Protein AF-A0A2N1IGR8-F1 (afdb_monomer)

Solvent-accessible surface area (backbone atoms only — not comparable to full-atom values): 3602 Å² total; per-residue (Å²): 145,52,46,72,61,31,41,92,42,65,47,30,83,44,59,64,90,58,88,92,57,89,52,71,80,43,79,41,54,52,91,80,43,59,47,97,87,68,46,64,64,61,52,81,23,64,37,81,61,56,71,75,75,74,125

Nearest PDB structures (foldseek):
  8om4-assembly1_G  TM=5.045E-01  e=4.629E+00  Saccharomyces cerevisiae

Mean predicted aligned error: 4.86 Å

Secondary structure (DSSP, 8-state):
--TTT-TT--EEEE----SSSPPPPEEEEGGG-B-TTSPBPPHHHH-TTGGGG--

Radius of gyration: 13.62 Å; Cα contacts (8 Å, |Δi|>4): 70; chains: 1; bounding box: 28×18×44 Å

Foldseek 3Di:
DCQQQAQPHQWDWDWDPDDDDTGDIDIDGLQPDDDPVRHRDDCNRHPPCPVVPDD

pLDDT: mean 89.06, std 9.27, range [56.06, 96.56]

Structure (mmCIF, N/CA/C/O backbone):
data_AF-A0A2N1IGR8-F1
#
_entry.id   AF-A0A2N1IGR8-F1
#
loop_
_atom_site.group_PDB
_atom_site.id
_atom_site.type_symbol
_atom_site.label_atom_id
_atom_site.label_alt_id
_atom_site.label_comp_id
_atom_site.label_asym_id
_atom_site.label_entity_id
_atom_site.label_seq_id
_atom_site.pdbx_PDB_ins_code
_atom_site.Cartn_x
_atom_site.Cartn_y
_atom_site.Cartn_z
_atom_site.occupancy
_atom_site.B_iso_or_equiv
_atom_site.auth_seq_id
_atom_site.auth_comp_id
_atom_site.auth_asym_id
_atom_site.auth_atom_id
_atom_site.pdbx_PDB_model_num
ATOM 1 N N . MET A 1 1 ? 6.604 9.719 5.412 1.00 58.00 1 MET A N 1
ATOM 2 C CA . MET A 1 1 ? 5.310 9.836 4.694 1.00 58.00 1 MET A CA 1
ATOM 3 C C . MET A 1 1 ? 5.514 9.657 3.188 1.00 58.00 1 MET A C 1
ATOM 5 O O . MET A 1 1 ? 5.147 10.522 2.403 1.00 58.00 1 MET A O 1
ATOM 9 N N . SER A 1 2 ? 6.113 8.541 2.768 1.00 77.44 2 SER A N 1
ATOM 10 C CA . SER A 1 2 ? 6.265 8.210 1.339 1.00 77.44 2 SER A CA 1
ATOM 11 C C . SER A 1 2 ? 6.230 6.705 1.065 1.00 77.44 2 SER A C 1
ATOM 13 O O . SER A 1 2 ? 6.455 6.294 -0.068 1.00 77.44 2 SER A O 1
ATOM 15 N N . ASP A 1 3 ? 5.954 5.883 2.077 1.00 86.25 3 ASP A N 1
ATOM 16 C CA . ASP A 1 3 ? 6.197 4.439 2.024 1.00 86.25 3 ASP A CA 1
ATOM 17 C C . ASP A 1 3 ? 5.261 3.755 1.026 1.00 86.25 3 ASP A C 1
ATOM 19 O O . ASP A 1 3 ? 5.717 2.940 0.236 1.00 86.25 3 ASP A O 1
ATOM 23 N N . LEU A 1 4 ? 4.004 4.208 0.919 1.00 90.56 4 LEU A N 1
ATOM 24 C CA . LEU A 1 4 ? 3.036 3.705 -0.064 1.00 90.56 4 LEU A CA 1
ATOM 25 C C . LEU A 1 4 ? 3.508 3.862 -1.520 1.00 90.56 4 LEU A C 1
ATOM 27 O O . LEU A 1 4 ? 3.388 2.933 -2.314 1.00 90.56 4 LEU A O 1
ATOM 31 N N . THR A 1 5 ? 4.056 5.024 -1.880 1.00 90.56 5 THR A N 1
ATOM 32 C CA . THR A 1 5 ? 4.412 5.352 -3.274 1.00 90.56 5 THR A CA 1
ATOM 33 C C . THR A 1 5 ? 5.887 5.130 -3.594 1.00 90.56 5 THR A C 1
ATOM 35 O O . THR A 1 5 ? 6.304 5.320 -4.735 1.00 90.56 5 THR A O 1
ATOM 38 N N . ASN A 1 6 ? 6.706 4.790 -2.598 1.00 89.06 6 ASN A N 1
ATOM 39 C CA . ASN A 1 6 ? 8.121 4.536 -2.805 1.00 89.06 6 ASN A CA 1
ATOM 40 C C . ASN A 1 6 ? 8.336 3.117 -3.341 1.00 89.06 6 ASN A C 1
ATOM 42 O O . ASN A 1 6 ? 8.076 2.136 -2.653 1.00 89.06 6 ASN A O 1
ATOM 46 N N . LEU A 1 7 ? 8.867 3.044 -4.556 1.00 85.44 7 LEU A N 1
ATOM 47 C CA . LEU A 1 7 ? 9.119 1.820 -5.318 1.00 85.44 7 LEU A CA 1
ATOM 48 C C . LEU A 1 7 ? 10.103 0.852 -4.642 1.00 85.44 7 LEU A C 1
ATOM 50 O O . LEU A 1 7 ? 10.171 -0.304 -5.033 1.00 85.44 7 LEU A O 1
ATOM 54 N N . TYR A 1 8 ? 10.906 1.337 -3.693 1.00 84.88 8 TYR A N 1
ATOM 55 C CA . TYR A 1 8 ? 11.939 0.550 -3.012 1.00 84.88 8 TYR A CA 1
ATOM 56 C C . TYR A 1 8 ? 11.498 0.009 -1.647 1.00 84.88 8 TYR A C 1
ATOM 58 O O . TYR A 1 8 ? 12.308 -0.595 -0.949 1.00 84.88 8 TYR A O 1
ATOM 66 N N . TYR A 1 9 ? 10.244 0.244 -1.253 1.00 89.50 9 TYR A N 1
ATOM 67 C CA . TYR A 1 9 ? 9.652 -0.353 -0.060 1.00 89.50 9 TYR A CA 1
ATOM 68 C C . TYR A 1 9 ? 8.474 -1.225 -0.466 1.00 89.50 9 TYR A C 1
ATOM 70 O O . TYR A 1 9 ? 7.545 -0.741 -1.108 1.00 89.50 9 TYR A O 1
ATOM 78 N N . ASP A 1 10 ? 8.494 -2.483 -0.046 1.00 92.62 10 ASP A N 1
ATOM 79 C CA . ASP A 1 10 ? 7.422 -3.438 -0.343 1.00 92.62 10 ASP A CA 1
ATOM 80 C C . ASP A 1 10 ? 6.285 -3.381 0.680 1.00 92.62 10 ASP A C 1
ATOM 82 O O . ASP A 1 10 ? 5.182 -3.848 0.405 1.00 92.62 10 ASP A O 1
ATOM 86 N N . ASN A 1 11 ? 6.535 -2.756 1.832 1.00 94.81 11 ASN A N 1
ATOM 87 C CA . ASN A 1 11 ? 5.577 -2.642 2.920 1.00 94.81 11 ASN A CA 1
ATOM 88 C C . ASN A 1 11 ? 5.083 -1.205 3.091 1.00 94.81 11 ASN A C 1
ATOM 90 O O . ASN A 1 11 ? 5.780 -0.232 2.783 1.00 94.81 11 ASN A O 1
ATOM 94 N N . VAL A 1 12 ? 3.873 -1.075 3.624 1.00 94.69 12 VAL A N 1
ATOM 95 C CA . VAL A 1 12 ? 3.300 0.192 4.076 1.00 94.69 12 VAL A CA 1
ATOM 96 C C . VAL A 1 12 ? 2.725 0.021 5.477 1.00 94.69 12 VAL A C 1
ATOM 98 O O . VAL A 1 12 ? 2.058 -0.969 5.762 1.00 94.69 12 VAL A O 1
ATOM 101 N N . SER A 1 13 ? 2.973 0.992 6.353 1.00 94.81 13 SER A N 1
ATOM 102 C CA . SER A 1 13 ? 2.324 1.036 7.662 1.00 94.81 13 SER A CA 1
ATOM 103 C C . SER A 1 13 ? 0.879 1.509 7.508 1.00 94.81 13 SER A C 1
ATOM 105 O O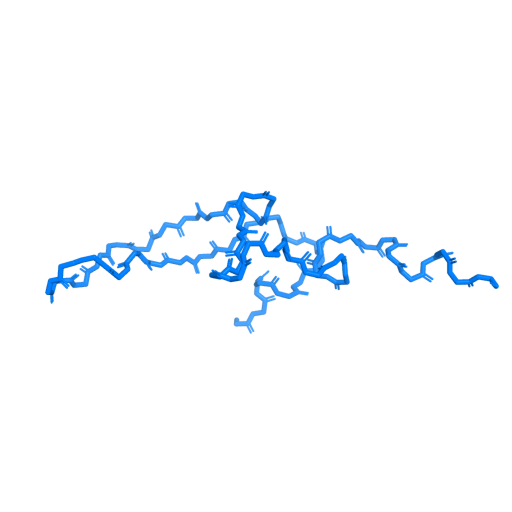 . SER A 1 13 ? 0.630 2.589 6.962 1.00 94.81 13 SER A O 1
ATOM 107 N N . GLY A 1 14 ? -0.068 0.718 8.000 1.00 93.38 14 GLY A N 1
ATOM 108 C CA . GLY A 1 14 ? -1.498 1.009 7.965 1.00 93.38 14 GLY A CA 1
ATOM 109 C C . GLY A 1 14 ? -2.179 0.653 9.282 1.00 93.38 14 GLY A C 1
ATOM 110 O O . GLY A 1 14 ? -1.567 0.074 10.171 1.00 93.38 14 GLY A O 1
ATOM 111 N N . GLN A 1 15 ? -3.450 1.014 9.407 1.00 94.62 15 GLN A N 1
ATOM 112 C CA . GLN A 1 15 ? -4.312 0.611 10.518 1.00 94.62 15 GLN A CA 1
ATOM 113 C C . GLN A 1 15 ? -5.652 0.192 9.933 1.00 94.62 15 GLN A C 1
ATOM 115 O O . GLN A 1 15 ? -6.152 0.833 9.001 1.00 94.62 15 GLN A O 1
ATOM 120 N N . TYR A 1 16 ? -6.249 -0.855 10.488 1.00 92.75 16 TYR A N 1
ATOM 121 C CA . TYR A 1 16 ? -7.605 -1.227 10.121 1.00 92.75 16 TYR A CA 1
ATOM 122 C C . TYR A 1 16 ? -8.608 -0.199 10.648 1.00 92.75 16 TYR A C 1
ATOM 124 O O . TYR A 1 16 ? -8.558 0.211 11.805 1.00 92.75 16 TYR A O 1
ATOM 132 N N . GLN A 1 17 ? -9.560 0.183 9.796 1.00 90.25 17 GLN A N 1
ATOM 133 C CA . GLN A 1 17 ? -10.751 0.923 10.209 1.00 90.25 17 GLN A CA 1
ATOM 134 C C . GLN A 1 17 ? -11.907 -0.057 10.389 1.00 90.25 17 GLN A C 1
ATOM 136 O O . GLN A 1 17 ? -12.749 -0.222 9.507 1.00 90.25 17 GLN A O 1
ATOM 141 N N . ALA A 1 18 ? -11.903 -0.749 11.526 1.00 90.19 18 ALA A N 1
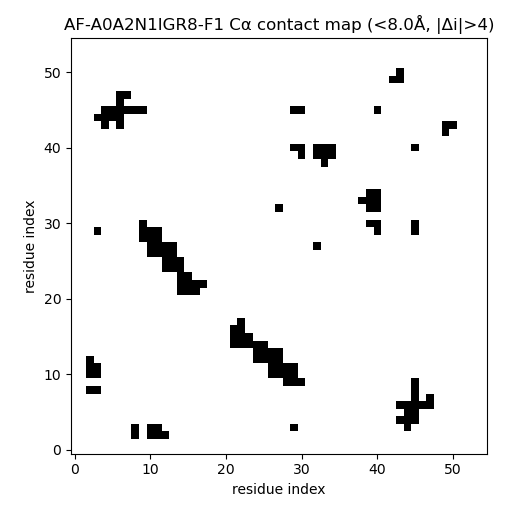ATOM 142 C CA . ALA A 1 18 ? -12.926 -1.714 11.894 1.00 90.19 18 ALA A CA 1
ATOM 143 C C . ALA A 1 18 ? -13.475 -1.384 13.286 1.00 90.19 18 ALA A C 1
ATOM 145 O O . ALA A 1 18 ? -12.715 -1.209 14.233 1.00 90.19 18 ALA A O 1
ATOM 146 N N . GLY A 1 19 ? -14.803 -1.323 13.409 1.00 90.50 19 GLY A N 1
ATOM 147 C CA . GLY A 1 19 ? -15.462 -0.953 14.662 1.00 90.50 19 GLY A CA 1
ATOM 148 C C . GLY A 1 19 ? -15.325 0.537 14.998 1.00 90.50 19 GLY A C 1
ATOM 149 O O . GLY A 1 19 ? -15.193 1.373 14.107 1.00 90.50 19 GLY A O 1
ATOM 150 N N . GLU A 1 20 ? -15.413 0.860 16.289 1.00 91.06 20 GLU A N 1
ATOM 151 C CA . GLU A 1 20 ? -15.376 2.241 16.803 1.00 91.0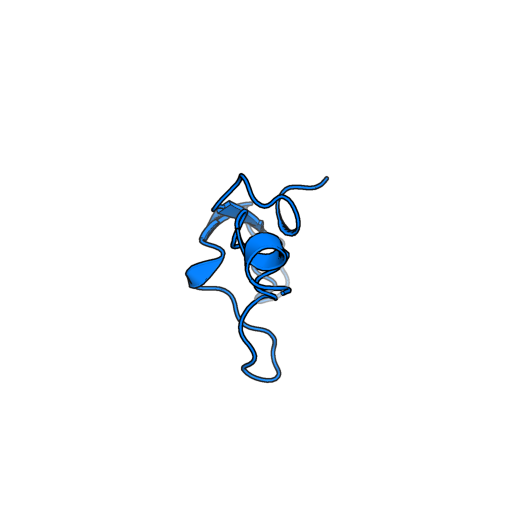6 20 GLU A CA 1
ATOM 152 C C . GLU A 1 20 ? -14.004 2.634 17.385 1.00 91.06 20 GLU A C 1
ATOM 154 O O . GLU A 1 20 ? -13.747 3.815 17.617 1.00 91.06 20 GLU A O 1
ATOM 159 N N . GLU A 1 21 ? -13.111 1.664 17.604 1.00 92.62 21 GLU A N 1
ATOM 160 C CA . GLU A 1 21 ? -11.804 1.868 18.236 1.00 92.62 21 GLU A CA 1
ATOM 161 C C . GLU A 1 21 ? -10.664 1.943 17.215 1.00 92.62 21 GLU A C 1
ATOM 163 O O . GLU A 1 21 ? -10.640 1.216 16.218 1.00 92.62 21 GLU A O 1
ATOM 168 N N . LEU A 1 22 ? -9.675 2.794 17.505 1.00 90.88 22 LEU A N 1
ATOM 169 C CA . LEU A 1 22 ? -8.443 2.869 16.728 1.00 90.88 22 LEU A CA 1
ATOM 170 C C . LEU A 1 22 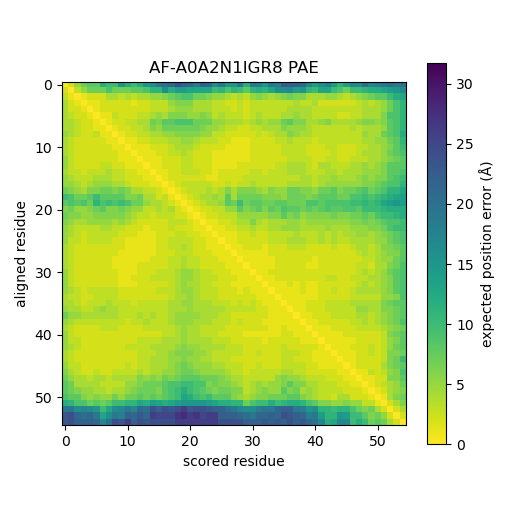? -7.615 1.599 16.945 1.00 90.88 22 LEU A C 1
ATOM 172 O O . LEU A 1 22 ? -7.300 1.259 18.083 1.00 90.88 22 LEU A O 1
ATOM 176 N N . GLN A 1 23 ? -7.263 0.930 15.851 1.00 93.50 23 GLN A N 1
ATOM 177 C CA . GLN A 1 23 ? -6.435 -0.272 15.883 1.00 93.50 23 GLN A CA 1
ATOM 178 C C . GLN A 1 23 ? -4.945 0.078 15.856 1.00 93.50 23 GLN A C 1
ATOM 180 O O . GLN A 1 23 ? -4.552 1.168 15.435 1.00 93.50 23 GLN A O 1
ATOM 185 N N . ASP A 1 24 ? -4.109 -0.865 16.283 1.00 95.06 24 ASP A N 1
ATOM 186 C CA . ASP A 1 24 ? -2.660 -0.708 16.222 1.00 95.06 24 ASP A CA 1
ATOM 187 C C . ASP A 1 24 ? -2.153 -0.624 14.774 1.00 95.06 24 ASP A C 1
ATOM 189 O O . ASP A 1 24 ? -2.773 -1.109 13.824 1.00 95.06 24 ASP A O 1
ATOM 193 N N . VAL A 1 25 ? -1.003 0.034 14.605 1.00 95.31 25 VAL A N 1
ATOM 194 C CA . VAL A 1 25 ? -0.320 0.106 13.310 1.00 95.31 25 VAL A CA 1
ATOM 195 C C . VAL A 1 25 ? 0.277 -1.255 12.973 1.00 95.31 25 VAL A C 1
ATOM 197 O O . VAL A 1 25 ? 1.045 -1.809 13.757 1.00 95.31 25 VAL A O 1
ATOM 200 N N . GLU A 1 26 ? 0.008 -1.727 11.761 1.00 95.50 26 GLU A N 1
ATOM 201 C CA . GLU A 1 26 ? 0.567 -2.951 11.193 1.00 95.50 26 GLU A CA 1
ATOM 202 C C . GLU A 1 26 ? 1.290 -2.660 9.870 1.00 95.50 26 GLU A C 1
ATOM 204 O O . GLU A 1 26 ? 1.038 -1.645 9.210 1.00 95.50 26 GLU A O 1
ATOM 209 N N . GLU A 1 27 ? 2.213 -3.542 9.479 1.00 95.75 27 GLU A N 1
ATOM 210 C CA . GLU A 1 27 ? 2.819 -3.510 8.146 1.00 95.75 27 GLU A CA 1
ATOM 211 C C . GLU A 1 27 ? 2.030 -4.386 7.176 1.00 95.75 27 GLU A C 1
ATOM 213 O O . GLU A 1 27 ? 1.769 -5.556 7.444 1.00 95.75 27 GLU A O 1
ATOM 218 N N . PHE A 1 28 ? 1.719 -3.823 6.012 1.00 95.19 28 PHE A N 1
ATOM 219 C CA . PHE A 1 28 ? 1.011 -4.504 4.936 1.00 95.19 28 PHE A CA 1
ATOM 220 C C . PHE A 1 28 ? 1.899 -4.619 3.710 1.00 95.19 28 PHE A C 1
ATOM 222 O O . PHE A 1 28 ? 2.509 -3.628 3.298 1.00 95.19 28 PHE A O 1
ATOM 229 N N . ASN A 1 29 ? 1.922 -5.798 3.087 1.00 95.31 29 ASN A N 1
ATOM 230 C CA . ASN A 1 29 ? 2.613 -5.983 1.821 1.00 95.31 29 ASN A CA 1
ATOM 231 C C . ASN A 1 29 ? 1.813 -5.324 0.691 1.00 95.31 29 ASN A C 1
ATOM 233 O O . ASN A 1 29 ? 0.633 -5.607 0.492 1.00 95.31 29 ASN A O 1
ATOM 237 N N . LYS A 1 30 ? 2.465 -4.474 -0.101 1.00 94.19 30 LYS A N 1
ATOM 238 C CA . LYS A 1 30 ? 1.842 -3.774 -1.231 1.00 94.19 30 LYS A CA 1
ATOM 239 C C . LYS A 1 30 ? 1.230 -4.705 -2.277 1.00 94.19 30 LYS A C 1
ATOM 241 O O . LYS A 1 30 ? 0.265 -4.312 -2.922 1.00 94.19 30 LYS A O 1
ATOM 246 N N . SER A 1 31 ? 1.774 -5.908 -2.452 1.00 93.31 31 SER A N 1
ATOM 247 C CA . SER A 1 31 ? 1.232 -6.911 -3.380 1.00 93.31 31 SER A CA 1
ATOM 248 C C . SER A 1 31 ? -0.107 -7.504 -2.932 1.00 93.31 31 SER A C 1
ATOM 250 O O . SER A 1 31 ? -0.816 -8.077 -3.751 1.00 93.31 31 SER A O 1
ATOM 252 N N . GLU A 1 32 ? -0.476 -7.331 -1.662 1.00 94.31 32 GLU A N 1
ATOM 253 C CA . GLU A 1 32 ? -1.735 -7.820 -1.091 1.00 94.31 32 GLU A CA 1
ATOM 254 C C . GLU A 1 32 ? -2.806 -6.716 -1.014 1.00 94.31 32 GLU A C 1
ATOM 256 O O . GLU A 1 32 ? -3.941 -6.969 -0.61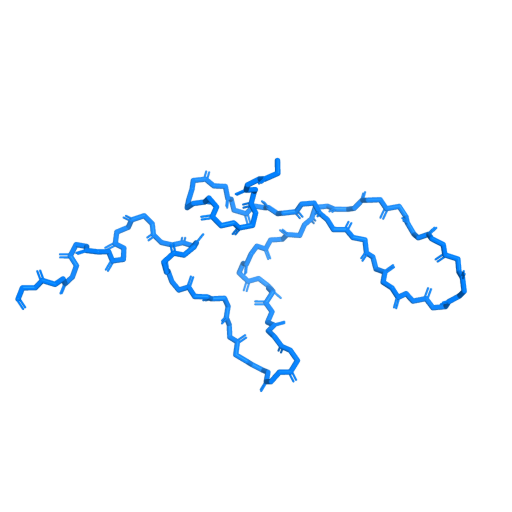3 1.00 94.31 32 GLU A O 1
ATOM 261 N N . LEU A 1 33 ? -2.464 -5.483 -1.408 1.00 94.38 33 LEU A N 1
ATOM 262 C CA . LEU A 1 33 ? -3.357 -4.331 -1.347 1.00 94.38 33 LEU A CA 1
ATOM 263 C C . LEU A 1 33 ? -4.076 -4.099 -2.678 1.00 94.38 33 LEU A C 1
ATOM 265 O O . LEU A 1 33 ? -3.464 -4.003 -3.743 1.00 94.38 33 LEU A O 1
ATOM 269 N N . VAL A 1 34 ? -5.390 -3.908 -2.586 1.00 95.81 34 VAL A N 1
ATOM 270 C CA . VAL A 1 34 ? -6.263 -3.526 -3.701 1.00 95.81 34 VAL A CA 1
ATOM 271 C C . VAL A 1 34 ? -7.139 -2.342 -3.303 1.00 95.81 34 VAL A C 1
ATOM 273 O O . VAL A 1 34 ? -7.487 -2.165 -2.133 1.00 95.81 34 VAL A O 1
ATOM 276 N N . PHE A 1 35 ? -7.519 -1.521 -4.276 1.00 94.12 35 PHE A N 1
ATOM 277 C CA . PHE A 1 35 ? -8.560 -0.520 -4.082 1.00 94.12 35 PHE A CA 1
ATOM 278 C C . PHE A 1 35 ? -9.917 -1.195 -3.877 1.00 94.12 35 PHE A C 1
ATOM 280 O O . PHE A 1 35 ? -10.139 -2.330 -4.290 1.00 94.12 35 PHE A O 1
ATOM 287 N N . LEU A 1 36 ? -10.878 -0.462 -3.311 1.00 92.81 36 LEU A N 1
ATOM 288 C CA . LEU A 1 36 ? -12.256 -0.947 -3.163 1.00 92.81 36 LEU A CA 1
ATOM 289 C C . LEU A 1 36 ? -12.950 -1.230 -4.511 1.00 92.81 36 LEU A C 1
ATOM 291 O O . LEU A 1 36 ? -13.974 -1.904 -4.536 1.00 92.81 36 LEU A O 1
ATOM 295 N N . SER A 1 37 ? -12.395 -0.742 -5.629 1.00 96.56 37 SER A N 1
ATOM 296 C CA . SER A 1 37 ? -12.800 -1.130 -6.987 1.00 96.56 37 SER A CA 1
ATOM 297 C C . SER A 1 37 ? -12.343 -2.542 -7.385 1.00 96.56 37 SER A C 1
ATOM 299 O O . SER A 1 37 ? -12.829 -3.074 -8.380 1.00 96.56 37 SER A O 1
ATOM 301 N N . GLY A 1 38 ? -11.420 -3.148 -6.633 1.00 95.12 38 GLY A N 1
ATOM 302 C CA . GLY A 1 38 ? -10.744 -4.405 -6.957 1.00 95.12 38 GLY A CA 1
ATOM 303 C C . GLY A 1 38 ? -9.464 -4.236 -7.781 1.00 95.12 38 GLY A C 1
ATOM 304 O O . GLY A 1 38 ? -8.826 -5.231 -8.111 1.00 95.12 38 GLY A O 1
ATOM 305 N N . GLU A 1 39 ? -9.076 -3.007 -8.127 1.00 96.50 39 GLU A N 1
ATOM 306 C CA . GLU A 1 39 ? -7.828 -2.739 -8.848 1.00 96.50 39 GLU A CA 1
ATOM 307 C C . GLU A 1 39 ? -6.614 -2.854 -7.918 1.00 96.50 39 GLU A C 1
ATOM 309 O O . GLU A 1 39 ? -6.616 -2.322 -6.808 1.00 96.50 39 GLU A O 1
ATOM 314 N N . GLU A 1 40 ? -5.558 -3.514 -8.387 1.00 95.31 40 GLU A N 1
ATOM 315 C CA . GLU A 1 40 ? -4.261 -3.560 -7.705 1.00 9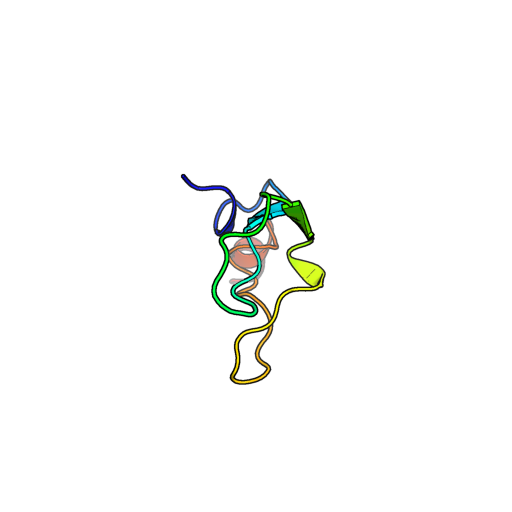5.31 40 GLU A CA 1
ATOM 316 C C . GLU A 1 40 ? -3.598 -2.174 -7.646 1.00 95.31 40 GLU A C 1
ATOM 318 O O . GLU A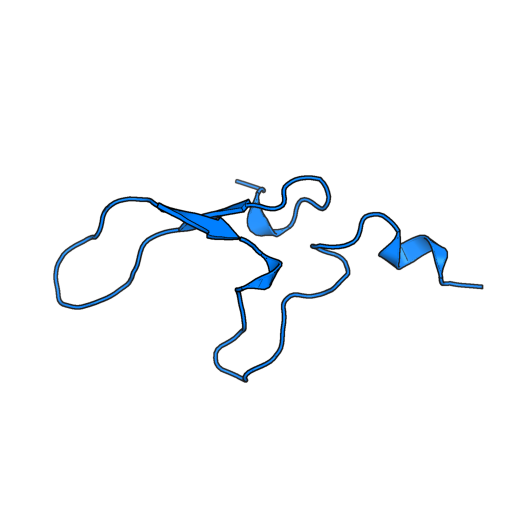 1 40 ? -3.961 -1.237 -8.371 1.00 95.31 40 GLU A O 1
ATOM 323 N N . LEU A 1 41 ? -2.568 -2.041 -6.806 1.00 94.25 41 LEU A N 1
ATOM 324 C CA . LEU A 1 41 ? -1.771 -0.820 -6.764 1.00 94.25 41 LEU A CA 1
ATOM 325 C C . LEU A 1 41 ? -1.108 -0.514 -8.124 1.00 94.25 41 LEU A C 1
ATOM 327 O O . LEU A 1 41 ? -0.683 -1.421 -8.847 1.00 94.25 41 LEU A O 1
ATOM 331 N N . PRO A 1 42 ? -0.935 0.776 -8.476 1.00 93.19 42 PRO A N 1
ATOM 332 C CA . PRO A 1 42 ? -0.245 1.156 -9.698 1.00 93.19 42 PRO A CA 1
ATOM 333 C C . PRO A 1 42 ? 1.180 0.596 -9.735 1.00 93.19 42 PRO A C 1
ATOM 335 O O . PRO A 1 42 ? 1.964 0.811 -8.812 1.00 93.19 42 PRO A O 1
ATOM 338 N N . ARG A 1 43 ? 1.576 -0.016 -10.859 1.00 90.12 43 ARG A N 1
ATOM 339 C CA . ARG A 1 43 ? 2.950 -0.528 -11.049 1.00 90.12 43 ARG A CA 1
ATOM 340 C C . ARG A 1 43 ? 4.027 0.539 -10.853 1.00 90.12 43 ARG A C 1
ATOM 342 O O . ARG A 1 43 ? 5.135 0.237 -10.440 1.00 90.12 43 ARG A O 1
ATOM 349 N N . CYS A 1 44 ? 3.708 1.810 -11.097 1.00 89.06 44 CYS A N 1
ATOM 350 C CA . CYS A 1 44 ? 4.623 2.917 -10.830 1.00 89.06 44 CYS A CA 1
ATOM 351 C C . CYS A 1 44 ? 4.894 3.181 -9.338 1.00 89.06 44 CYS A C 1
ATOM 353 O O . CYS A 1 44 ? 5.642 4.113 -9.047 1.00 89.06 44 CYS A O 1
ATOM 355 N N . TRP A 1 45 ? 4.285 2.425 -8.420 1.00 90.94 45 TRP A N 1
ATOM 356 C CA . TRP A 1 45 ? 4.515 2.473 -6.971 1.00 90.94 45 TRP A CA 1
ATOM 357 C C . TRP A 1 45 ? 5.124 1.178 -6.414 1.00 90.94 45 TRP A C 1
ATOM 359 O O . TRP A 1 45 ? 5.585 1.179 -5.274 1.00 90.94 45 TRP A O 1
ATOM 369 N N . THR A 1 46 ? 5.125 0.098 -7.201 1.00 90.25 46 THR A N 1
ATOM 370 C CA . THR A 1 46 ? 5.550 -1.250 -6.785 1.00 90.25 46 THR A CA 1
ATOM 371 C C . THR A 1 46 ? 6.676 -1.835 -7.641 1.00 90.25 46 THR A C 1
ATOM 373 O O . THR A 1 46 ? 7.347 -2.757 -7.202 1.00 90.25 46 THR A O 1
ATOM 376 N N . ASP A 1 47 ? 6.921 -1.304 -8.844 1.00 88.00 47 ASP A N 1
ATOM 377 C CA . ASP A 1 47 ? 7.939 -1.803 -9.774 1.00 88.00 47 ASP A CA 1
ATOM 378 C C . ASP A 1 47 ? 8.938 -0.690 -10.161 1.00 88.00 47 ASP A C 1
ATOM 380 O O . ASP A 1 47 ? 8.612 0.188 -10.976 1.00 88.00 47 ASP A O 1
ATOM 384 N N . PRO A 1 48 ? 10.183 -0.724 -9.639 1.00 84.94 48 PRO A N 1
ATOM 385 C CA . PRO A 1 48 ? 11.255 0.206 -10.012 1.00 84.94 48 PRO A CA 1
ATOM 386 C C . PRO A 1 48 ? 11.541 0.268 -11.522 1.00 84.94 48 PRO A C 1
ATOM 388 O O . PRO A 1 48 ? 11.982 1.303 -12.033 1.00 84.94 48 PRO A O 1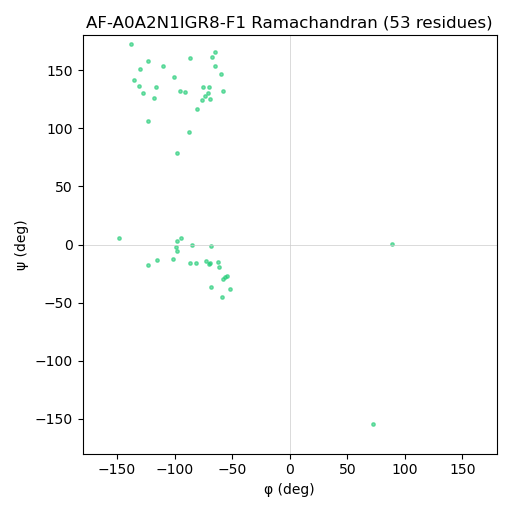
ATOM 391 N N . HIS A 1 49 ? 11.264 -0.810 -12.256 1.00 85.06 49 HIS A N 1
ATOM 392 C CA . HIS A 1 49 ? 11.482 -0.941 -13.697 1.00 85.06 49 HIS A CA 1
ATOM 393 C C . HIS A 1 49 ? 10.244 -0.609 -14.539 1.00 85.06 49 HIS A C 1
ATOM 395 O O . HIS A 1 49 ? 10.294 -0.690 -15.774 1.00 85.06 49 HIS A O 1
ATOM 401 N N . TYR A 1 50 ? 9.157 -0.136 -13.923 1.00 85.38 50 TYR A N 1
ATOM 402 C CA . TYR A 1 50 ? 7.923 0.230 -14.623 1.00 85.38 50 TYR A CA 1
ATOM 403 C C . TYR A 1 50 ? 8.165 1.190 -15.803 1.00 85.38 50 TYR A C 1
ATOM 405 O O . TYR A 1 50 ? 7.562 1.062 -16.869 1.00 85.38 50 TYR A O 1
ATOM 413 N N . ARG A 1 51 ? 9.088 2.152 -15.649 1.00 81.38 51 ARG A N 1
ATOM 414 C CA . ARG A 1 51 ? 9.407 3.143 -16.697 1.00 81.38 51 ARG A CA 1
ATOM 415 C C . ARG A 1 51 ? 10.368 2.635 -17.772 1.00 81.38 51 ARG A C 1
ATOM 417 O O . ARG A 1 51 ? 10.440 3.249 -18.833 1.00 81.38 51 ARG A O 1
ATOM 424 N N . SER A 1 52 ? 11.072 1.531 -17.538 1.00 82.81 52 SER A N 1
ATOM 425 C CA . SER A 1 52 ? 12.041 0.971 -18.491 1.00 82.81 52 SER A CA 1
ATOM 426 C C . SER A 1 52 ? 11.378 0.364 -19.733 1.00 82.81 52 SER A C 1
ATOM 428 O O . SER A 1 52 ? 12.036 0.190 -20.754 1.00 82.81 52 SER A O 1
ATOM 430 N N . HIS A 1 53 ? 10.073 0.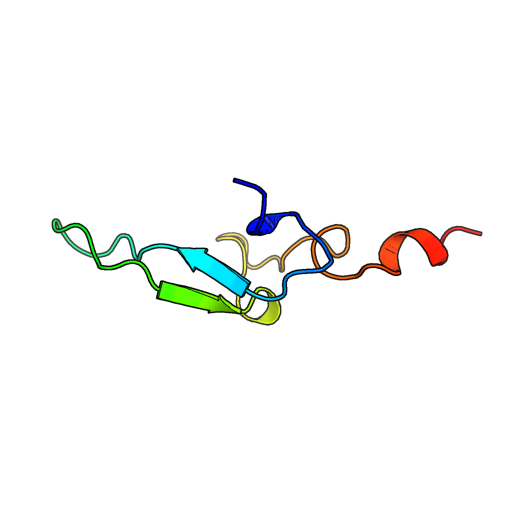090 -19.671 1.00 64.44 53 HIS A N 1
ATOM 431 C CA . HIS A 1 53 ? 9.299 -0.536 -20.744 1.00 64.44 53 HIS A CA 1
ATOM 432 C C . HIS A 1 53 ? 8.778 0.441 -21.813 1.00 64.44 53 HIS A C 1
ATOM 434 O O . HIS A 1 53 ? 8.127 0.010 -22.761 1.00 64.44 53 HIS A O 1
ATOM 440 N N . LYS A 1 54 ? 9.050 1.749 -21.700 1.00 59.59 54 LYS A N 1
ATOM 441 C CA . LYS A 1 54 ? 8.692 2.720 -22.744 1.00 59.59 54 LYS A CA 1
ATOM 442 C C . LYS A 1 54 ? 9.812 2.820 -23.783 1.00 59.59 54 LYS A C 1
ATOM 444 O O . LYS A 1 54 ? 10.787 3.537 -23.570 1.00 59.59 54 LYS A O 1
ATOM 449 N N . ARG A 1 55 ? 9.655 2.093 -24.890 1.00 56.06 55 ARG A N 1
ATOM 450 C CA . ARG A 1 55 ? 10.319 2.367 -26.171 1.00 56.06 55 ARG A CA 1
ATOM 451 C C . ARG A 1 55 ? 9.296 2.876 -27.170 1.00 56.06 55 ARG A C 1
ATOM 453 O O . ARG A 1 55 ? 8.150 2.380 -27.110 1.00 56.06 55 ARG A O 1
#

Sequence (55 aa):
MSDLTNLYYDNVSGQYQAGEELQDVEEFNKSELVFLSGEELPRCWTDPHYRSHKR